Protein AF-A0A829GJI5-F1 (afdb_monomer_lite)

pLDDT: mean 78.83, std 13.0, range [39.31, 93.94]

InterPro domains:
  IPR004700 Phosphotransferase system, mannose/fructose/sorbose family, IIC subunit [PF03609] (3-72)

Structure (mmCIF, N/CA/C/O backbone):
data_AF-A0A829GJI5-F1
#
_entry.id   AF-A0A829GJI5-F1
#
loop_
_atom_site.group_PDB
_atom_site.id
_atom_site.type_symbol
_atom_site.label_atom_id
_atom_site.label_alt_id
_atom_site.label_comp_id
_atom_site.label_asym_id
_atom_site.label_entity_id
_atom_site.label_seq_id
_atom_site.pdbx_PDB_ins_code
_atom_site.Cartn_x
_atom_site.Cartn_y
_atom_site.Cartn_z
_atom_site.occupancy
_atom_site.B_iso_or_equiv
_atom_site.auth_seq_id
_atom_site.auth_comp_id
_atom_site.auth_asym_id
_atom_site.auth_atom_id
_atom_site.pdbx_PDB_model_num
ATOM 1 N N . MET A 1 1 ? -14.142 -2.741 10.919 1.00 75.56 1 MET A N 1
ATOM 2 C CA . MET A 1 1 ? -13.977 -3.840 9.938 1.00 75.56 1 MET A CA 1
ATOM 3 C C . MET A 1 1 ? -14.669 -3.539 8.612 1.00 75.56 1 MET A C 1
ATOM 5 O O . MET A 1 1 ? -13.978 -3.493 7.607 1.00 75.56 1 MET A O 1
ATOM 9 N N . VAL A 1 2 ? -15.980 -3.260 8.586 1.00 85.88 2 VAL A N 1
ATOM 10 C CA . VAL A 1 2 ? -16.710 -2.984 7.326 1.00 85.88 2 VAL A CA 1
ATOM 11 C C . VAL A 1 2 ? -16.210 -1.722 6.604 1.00 85.88 2 VAL A C 1
ATOM 13 O O . VAL A 1 2 ? -15.983 -1.762 5.403 1.00 85.88 2 VAL A O 1
ATOM 16 N N . ILE A 1 3 ? -15.953 -0.628 7.332 1.00 87.38 3 ILE A N 1
ATOM 17 C CA . ILE A 1 3 ? -15.445 0.627 6.740 1.00 87.38 3 ILE A CA 1
ATOM 18 C C . ILE A 1 3 ? -14.066 0.421 6.097 1.00 87.38 3 ILE A C 1
ATOM 20 O O . ILE A 1 3 ? -13.877 0.766 4.936 1.00 87.38 3 ILE A O 1
ATOM 24 N N . SER A 1 4 ? -13.127 -0.203 6.814 1.00 85.62 4 SER A N 1
ATOM 25 C CA . SER A 1 4 ? -11.797 -0.531 6.283 1.00 85.62 4 SER A CA 1
ATOM 26 C C . SER A 1 4 ? -11.879 -1.403 5.028 1.00 85.62 4 SER A C 1
ATOM 28 O O . SER A 1 4 ? -11.174 -1.138 4.063 1.00 85.62 4 SER A O 1
ATOM 30 N N . ALA A 1 5 ? -12.775 -2.396 5.001 1.00 86.94 5 ALA A N 1
ATOM 31 C CA . ALA A 1 5 ? -12.975 -3.246 3.827 1.00 86.94 5 ALA A CA 1
ATOM 32 C C . ALA A 1 5 ? -13.503 -2.459 2.615 1.00 86.94 5 ALA A C 1
ATOM 34 O O . ALA A 1 5 ? -13.017 -2.655 1.505 1.00 86.94 5 ALA A O 1
ATOM 35 N N . ILE A 1 6 ? -14.443 -1.530 2.824 1.00 91.75 6 ILE A N 1
ATOM 36 C CA . ILE A 1 6 ? -14.960 -0.655 1.760 1.00 91.75 6 ILE A CA 1
ATOM 37 C C . ILE A 1 6 ? -13.851 0.260 1.222 1.00 91.75 6 ILE A C 1
ATOM 39 O O . ILE A 1 6 ? -13.710 0.400 0.011 1.00 91.75 6 ILE A O 1
ATOM 43 N N . LEU A 1 7 ? -13.032 0.846 2.100 1.00 88.12 7 LEU A N 1
ATOM 44 C CA . LEU A 1 7 ? -11.914 1.706 1.698 1.00 88.12 7 LEU A CA 1
ATOM 45 C C . LEU A 1 7 ? -10.854 0.937 0.898 1.00 88.12 7 LEU A C 1
ATOM 47 O O . LEU A 1 7 ? -10.381 1.425 -0.126 1.00 88.12 7 LEU A O 1
ATOM 51 N N . VAL A 1 8 ? -10.529 -0.289 1.315 1.00 88.69 8 VAL A N 1
ATOM 52 C CA . VAL A 1 8 ? -9.604 -1.165 0.582 1.00 88.69 8 VAL A CA 1
ATOM 53 C C . VAL A 1 8 ? -10.193 -1.586 -0.771 1.00 88.69 8 VAL A C 1
ATOM 55 O O . VAL A 1 8 ? -9.478 -1.572 -1.769 1.00 88.69 8 VAL A O 1
ATOM 58 N N . ALA A 1 9 ? -11.493 -1.888 -0.847 1.00 86.38 9 ALA A N 1
ATOM 59 C CA . ALA A 1 9 ? -12.162 -2.222 -2.107 1.00 86.38 9 ALA A CA 1
ATOM 60 C C . ALA A 1 9 ? -12.179 -1.038 -3.090 1.00 86.38 9 ALA A C 1
ATOM 62 O O . ALA A 1 9 ? -11.918 -1.212 -4.283 1.00 86.38 9 ALA A O 1
ATOM 63 N N . LEU A 1 10 ? -12.421 0.179 -2.596 1.00 87.38 10 LEU A N 1
ATOM 64 C CA . LEU A 1 10 ? -12.327 1.398 -3.399 1.00 87.38 10 LEU A CA 1
ATOM 65 C C . LEU A 1 10 ? -10.901 1.610 -3.912 1.00 87.38 10 LEU A C 1
ATOM 67 O O . LEU A 1 10 ? -10.713 1.837 -5.105 1.00 87.38 10 LEU A O 1
ATOM 71 N N . LEU A 1 11 ? -9.896 1.454 -3.048 1.00 86.62 11 LEU A N 1
ATOM 72 C CA . LEU A 1 11 ? -8.487 1.566 -3.426 1.00 86.62 11 LEU A CA 1
ATOM 73 C C . LEU A 1 11 ? -8.095 0.554 -4.510 1.00 86.62 11 LEU A C 1
ATOM 75 O O . LEU A 1 11 ? -7.449 0.926 -5.489 1.00 86.62 11 LEU A O 1
ATOM 79 N N . ALA A 1 12 ? -8.515 -0.705 -4.364 1.00 84.69 12 ALA A N 1
ATOM 80 C CA . ALA A 1 12 ? -8.271 -1.748 -5.354 1.00 84.69 12 ALA A CA 1
ATOM 81 C C . ALA A 1 12 ? -8.916 -1.396 -6.703 1.00 84.69 12 ALA A C 1
ATOM 83 O O . ALA A 1 12 ? -8.277 -1.508 -7.745 1.00 84.69 12 ALA A O 1
ATOM 84 N N . THR A 1 13 ? -10.144 -0.874 -6.683 1.00 81.88 13 THR A N 1
ATOM 85 C CA . THR A 1 13 ? -10.854 -0.449 -7.899 1.00 81.88 13 THR A CA 1
ATOM 86 C C . THR A 1 13 ? -10.151 0.735 -8.581 1.00 81.88 13 THR A C 1
ATOM 88 O O . THR A 1 13 ? -10.017 0.762 -9.804 1.00 81.88 13 THR A O 1
ATOM 91 N N . MET A 1 14 ? -9.629 1.688 -7.799 1.00 78.62 14 MET A N 1
ATOM 92 C CA . MET A 1 14 ? -8.854 2.833 -8.301 1.00 78.62 14 MET A CA 1
ATOM 93 C C . MET A 1 14 ? -7.496 2.427 -8.892 1.00 78.62 14 MET A C 1
ATOM 95 O O . MET A 1 14 ? -6.994 3.107 -9.786 1.00 78.62 14 MET A O 1
ATOM 99 N N . GLY A 1 15 ? -6.906 1.327 -8.418 1.00 72.88 15 GLY A N 1
ATOM 100 C CA . GLY A 1 15 ? -5.649 0.788 -8.941 1.00 72.88 15 GLY A CA 1
ATOM 101 C C . GLY A 1 15 ? -5.774 0.108 -10.310 1.00 72.88 15 GLY A C 1
ATOM 102 O O . GLY A 1 15 ? -4.770 -0.024 -11.003 1.00 72.88 15 GLY A O 1
ATOM 103 N N . GLN A 1 16 ? -6.984 -0.300 -10.712 1.00 71.62 16 GLN A N 1
ATOM 104 C CA . GLN A 1 16 ? -7.210 -1.132 -11.902 1.00 71.62 16 GLN A CA 1
ATOM 105 C C . GLN A 1 16 ? -7.781 -0.372 -13.119 1.00 71.62 16 GLN A C 1
ATOM 107 O O . GLN A 1 16 ? -7.684 -0.888 -14.231 1.00 71.62 16 GLN A O 1
ATOM 112 N N . TRP A 1 17 ? -8.369 0.832 -12.970 1.00 63.31 17 TRP A N 1
ATOM 113 C CA . TRP A 1 17 ? -9.256 1.393 -14.015 1.00 63.31 17 TRP A CA 1
ATOM 114 C C . TRP A 1 17 ? -8.950 2.819 -14.531 1.00 63.31 17 TRP A C 1
ATOM 116 O O . TRP A 1 17 ? -8.490 3.710 -13.821 1.00 63.31 17 TRP A O 1
ATOM 126 N N . TRP A 1 18 ? -9.298 3.012 -15.811 1.00 53.84 18 TRP A N 1
ATOM 127 C CA . TRP A 1 18 ? -9.138 4.132 -16.762 1.00 53.84 18 TRP A CA 1
ATOM 128 C C . TRP A 1 18 ? -9.498 5.570 -16.333 1.00 53.84 18 TRP A C 1
ATOM 130 O O . TRP A 1 18 ? -9.358 6.478 -17.149 1.00 53.84 18 TRP A O 1
ATOM 140 N N . PHE A 1 19 ? -9.966 5.829 -15.112 1.00 56.16 19 PHE A N 1
ATOM 141 C CA . PHE A 1 19 ? -10.495 7.157 -14.764 1.00 56.16 19 PHE A CA 1
ATOM 142 C C . PHE A 1 19 ? -9.408 8.243 -14.708 1.00 56.16 19 PHE A C 1
ATOM 144 O O . PHE A 1 19 ? -9.657 9.396 -15.051 1.00 56.16 19 PHE A O 1
ATOM 151 N N . PHE A 1 20 ? -8.189 7.882 -14.291 1.00 62.56 20 PHE A N 1
ATOM 152 C CA . PHE A 1 20 ? -7.094 8.839 -14.152 1.00 62.56 20 PHE A CA 1
ATOM 153 C C . PHE A 1 20 ? -5.730 8.151 -14.313 1.00 62.56 20 PHE A C 1
ATOM 155 O O . PHE A 1 20 ? -5.252 7.428 -13.433 1.00 62.56 20 PHE A O 1
ATOM 162 N N . GLY A 1 21 ? -5.080 8.389 -15.455 1.00 68.56 21 GLY A N 1
ATOM 163 C CA . GLY A 1 21 ? -3.761 7.833 -15.784 1.00 68.56 21 GLY A CA 1
ATOM 164 C C . GLY A 1 21 ? -2.662 8.108 -14.740 1.00 68.56 21 GLY A C 1
ATOM 165 O O . GLY A 1 21 ? -1.896 7.201 -14.430 1.00 68.56 21 GLY A O 1
ATOM 166 N N . PRO A 1 22 ? -2.579 9.306 -14.132 1.00 70.62 22 PRO A N 1
ATOM 167 C CA . PRO A 1 22 ? -1.567 9.581 -13.109 1.00 70.62 22 PRO A CA 1
ATOM 168 C C . PRO A 1 22 ? -1.741 8.750 -11.829 1.00 70.62 22 PRO A C 1
ATOM 170 O O . PRO A 1 22 ? -0.765 8.257 -11.271 1.00 70.62 22 PRO A O 1
ATOM 173 N N . ILE A 1 23 ? -2.984 8.556 -11.377 1.00 70.62 23 ILE A N 1
ATOM 174 C CA . ILE A 1 23 ? -3.279 7.830 -10.131 1.00 70.62 23 ILE A CA 1
ATOM 175 C C . ILE A 1 23 ? -2.973 6.343 -10.297 1.00 70.62 23 ILE A C 1
ATOM 177 O O . ILE A 1 23 ? -2.328 5.746 -9.439 1.00 70.62 23 ILE A O 1
ATOM 181 N N . THR A 1 24 ? -3.360 5.759 -11.430 1.00 71.12 24 THR A N 1
ATOM 182 C CA . THR A 1 24 ? -3.073 4.349 -11.730 1.00 71.12 24 THR A CA 1
ATOM 183 C C . THR A 1 24 ? -1.569 4.073 -11.788 1.00 71.12 24 THR A C 1
ATOM 185 O O . THR A 1 24 ? -1.121 3.063 -11.260 1.00 71.12 24 THR A O 1
ATOM 188 N N . LYS A 1 25 ? -0.749 4.993 -12.317 1.00 70.69 25 LYS A N 1
ATOM 189 C CA . LYS A 1 25 ? 0.721 4.848 -12.304 1.00 70.69 25 LYS A CA 1
ATOM 190 C C . LYS A 1 25 ? 1.315 4.898 -10.897 1.00 70.69 25 LYS A C 1
ATOM 192 O O . LYS A 1 25 ? 2.234 4.138 -10.611 1.00 70.69 25 LYS A O 1
ATOM 197 N N . CYS A 1 26 ? 0.777 5.737 -10.015 1.00 72.38 26 CYS A N 1
ATOM 198 C CA . CYS A 1 26 ? 1.202 5.778 -8.617 1.00 72.38 26 CYS A CA 1
ATOM 199 C C . CYS A 1 26 ? 0.744 4.545 -7.826 1.00 72.38 26 CYS A C 1
ATOM 201 O O . CYS A 1 26 ? 1.441 4.151 -6.899 1.00 72.38 26 CYS A O 1
ATOM 203 N N . LEU A 1 27 ? -0.391 3.930 -8.174 1.00 77.50 27 LEU A N 1
ATOM 204 C CA . LEU A 1 27 ? -0.945 2.749 -7.493 1.00 77.50 27 LEU A CA 1
ATOM 205 C C . LEU A 1 27 ? -0.454 1.408 -8.066 1.00 77.50 27 LEU A C 1
ATOM 207 O O . LEU A 1 27 ? -0.658 0.371 -7.450 1.00 77.50 27 LEU A O 1
ATOM 211 N N . VAL A 1 28 ? 0.225 1.399 -9.213 1.00 74.81 28 VAL A N 1
ATOM 212 C CA . VAL A 1 28 ? 0.884 0.187 -9.737 1.00 74.81 28 VAL A CA 1
ATOM 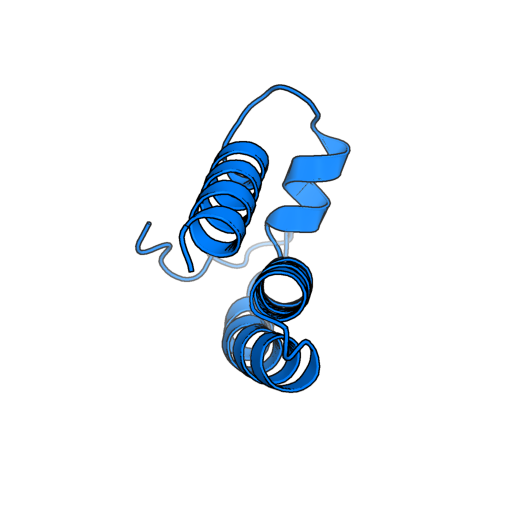213 C C . VAL A 1 28 ? 2.030 -0.269 -8.831 1.00 74.81 28 VAL A C 1
ATOM 215 O O . VAL A 1 28 ? 2.365 -1.452 -8.805 1.00 74.81 28 VAL A O 1
ATOM 218 N N . TYR A 1 29 ? 2.626 0.649 -8.068 1.00 82.12 29 TYR A N 1
ATOM 219 C CA . TYR A 1 29 ? 3.703 0.310 -7.152 1.00 82.12 29 TYR A CA 1
ATOM 220 C C . TYR A 1 29 ? 3.142 -0.296 -5.852 1.00 82.12 29 TYR A C 1
ATOM 222 O O . TYR A 1 29 ? 2.320 0.323 -5.173 1.00 82.12 29 TYR A O 1
ATOM 230 N N . PRO A 1 30 ? 3.585 -1.503 -5.461 1.00 84.62 30 PRO A N 1
ATOM 231 C CA . PRO A 1 30 ? 3.100 -2.167 -4.252 1.00 84.62 30 PRO A CA 1
ATOM 232 C C . PRO A 1 30 ? 3.477 -1.428 -2.960 1.00 84.62 30 PRO A C 1
ATOM 234 O O . PRO A 1 30 ? 2.817 -1.598 -1.937 1.00 84.62 30 PRO A O 1
ATOM 237 N N . LEU A 1 31 ? 4.503 -0.570 -2.991 1.00 88.94 31 LEU A N 1
ATOM 238 C CA . LEU A 1 31 ? 4.870 0.257 -1.842 1.00 88.94 31 LEU A CA 1
ATOM 239 C C . LEU A 1 31 ? 3.775 1.279 -1.502 1.00 88.94 31 LEU A C 1
ATOM 241 O O . LEU A 1 31 ? 3.348 1.380 -0.355 1.00 88.94 31 LEU A O 1
ATOM 245 N N . THR A 1 32 ? 3.301 2.030 -2.492 1.00 87.19 32 THR A N 1
ATOM 246 C CA . THR A 1 32 ? 2.268 3.058 -2.309 1.00 87.19 32 THR A CA 1
ATOM 247 C C . THR A 1 32 ? 0.921 2.435 -1.965 1.00 87.19 32 THR A C 1
ATOM 249 O O . THR A 1 32 ? 0.244 2.919 -1.059 1.00 87.19 32 THR A O 1
ATOM 252 N N . THR A 1 33 ? 0.538 1.335 -2.619 1.00 88.69 33 THR A N 1
ATOM 253 C CA . THR A 1 33 ? -0.706 0.625 -2.280 1.00 88.69 33 THR A CA 1
ATOM 254 C C . THR A 1 33 ? -0.640 -0.038 -0.910 1.00 88.69 33 THR A C 1
ATOM 256 O O . THR A 1 33 ? -1.596 0.086 -0.150 1.00 88.69 33 THR A O 1
ATOM 259 N N . GLY A 1 34 ? 0.485 -0.656 -0.539 1.00 89.62 34 GLY A N 1
ATOM 260 C CA . GLY A 1 34 ? 0.679 -1.259 0.782 1.00 89.62 34 GLY A CA 1
ATOM 261 C C . GLY A 1 34 ? 0.557 -0.249 1.926 1.00 89.62 34 GLY A C 1
ATOM 262 O O . GLY A 1 34 ? -0.127 -0.515 2.915 1.00 89.62 34 GLY A O 1
ATOM 263 N N . VAL A 1 35 ? 1.131 0.949 1.767 1.00 92.06 35 VAL A N 1
ATOM 264 C CA . VAL A 1 35 ? 0.993 2.048 2.743 1.00 92.06 35 VAL A CA 1
ATOM 265 C C . VAL A 1 35 ? -0.466 2.495 2.882 1.00 92.06 35 VAL A C 1
ATOM 267 O O . VAL A 1 35 ? -0.95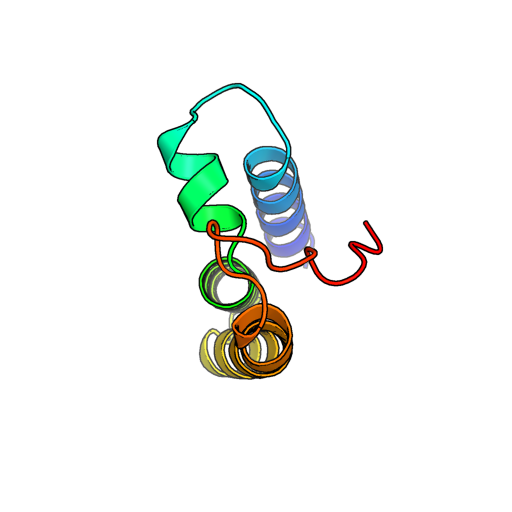2 2.664 4.000 1.00 92.06 35 VAL A O 1
ATOM 270 N N . LEU A 1 36 ? -1.184 2.661 1.767 1.00 90.50 36 LEU A N 1
ATOM 271 C CA . LEU A 1 36 ? -2.587 3.091 1.777 1.00 90.50 36 LEU A CA 1
ATOM 272 C C . LEU A 1 36 ? -3.514 2.031 2.391 1.00 90.50 36 LEU A C 1
ATOM 274 O O . LEU A 1 36 ? -4.401 2.373 3.171 1.00 90.50 36 LEU A O 1
ATOM 278 N N . VAL A 1 37 ? -3.280 0.746 2.108 1.00 91.19 37 VAL A N 1
ATOM 279 C CA . VAL A 1 37 ? -4.006 -0.360 2.751 1.00 91.19 37 VAL A CA 1
ATOM 280 C C . VAL A 1 37 ? -3.749 -0.368 4.260 1.00 91.19 37 VAL A C 1
ATOM 282 O O . VAL A 1 37 ? -4.704 -0.432 5.032 1.00 91.19 37 VAL A O 1
ATOM 285 N N . GLY A 1 38 ? -2.491 -0.227 4.695 1.00 90.94 38 GLY A N 1
ATOM 286 C CA . GLY A 1 38 ? -2.144 -0.131 6.117 1.00 90.94 38 GLY A CA 1
ATOM 287 C C . GLY A 1 38 ? -2.831 1.042 6.818 1.00 90.94 38 GLY A C 1
ATOM 288 O O . GLY A 1 38 ? -3.377 0.882 7.909 1.00 90.94 38 GLY A O 1
ATOM 289 N N . LEU A 1 39 ? -2.901 2.200 6.153 1.00 92.81 39 LEU A N 1
ATOM 290 C CA . LEU A 1 39 ? -3.611 3.378 6.654 1.00 92.81 39 LEU A CA 1
ATOM 291 C C . LEU A 1 39 ? -5.110 3.104 6.866 1.00 92.81 39 LEU A C 1
ATOM 293 O 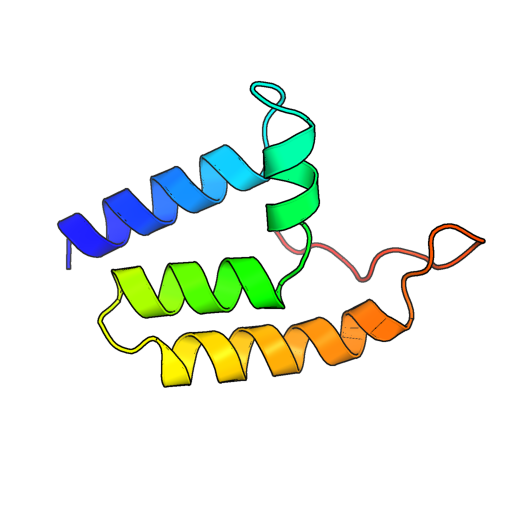O . LEU A 1 39 ? -5.660 3.476 7.900 1.00 92.81 39 LEU A O 1
ATOM 297 N N . PHE A 1 40 ? -5.773 2.415 5.933 1.00 91.44 40 PHE A N 1
ATOM 298 C CA . PHE A 1 40 ? -7.194 2.059 6.067 1.00 91.44 40 PHE A CA 1
ATOM 299 C C . PHE A 1 40 ? -7.461 0.968 7.109 1.00 91.44 40 PHE A C 1
ATOM 301 O O . PHE A 1 40 ? -8.568 0.882 7.654 1.00 91.44 40 PHE A O 1
ATOM 308 N N . MET A 1 41 ? -6.459 0.137 7.394 1.00 88.62 41 MET A N 1
ATOM 309 C CA . MET A 1 41 ? -6.518 -0.906 8.418 1.00 88.62 41 MET A CA 1
ATOM 310 C C . MET A 1 41 ? -6.116 -0.409 9.816 1.00 88.62 41 MET A C 1
ATOM 312 O O . MET A 1 41 ? -6.376 -1.109 10.790 1.00 88.62 41 MET A O 1
ATOM 316 N N . GLY A 1 42 ? -5.566 0.804 9.931 1.00 90.69 42 GLY A N 1
ATOM 317 C CA . GLY A 1 42 ? -5.198 1.440 11.200 1.00 90.69 42 GLY A CA 1
ATOM 318 C C . GLY A 1 42 ? -3.748 1.213 11.642 1.00 90.69 42 GLY A C 1
ATOM 319 O O . GLY A 1 42 ? -3.337 1.804 12.636 1.00 90.69 42 GLY A O 1
ATOM 320 N N . ASP A 1 43 ? -2.968 0.426 10.894 1.00 92.19 43 ASP A N 1
ATOM 321 C CA . ASP A 1 43 ? -1.527 0.246 11.104 1.00 92.19 43 ASP A CA 1
ATOM 322 C C . ASP A 1 43 ? -0.758 0.505 9.793 1.00 92.19 43 ASP A C 1
ATOM 324 O O . ASP A 1 43 ? -0.562 -0.398 8.965 1.00 92.19 43 ASP A O 1
ATOM 328 N N . PRO A 1 44 ? -0.327 1.757 9.559 1.00 90.00 44 PRO A N 1
ATOM 329 C CA . PRO A 1 44 ? 0.389 2.118 8.342 1.00 90.00 44 PRO A CA 1
ATOM 330 C C . PRO A 1 44 ? 1.794 1.503 8.272 1.00 90.00 44 PRO A C 1
ATOM 332 O O . PRO A 1 44 ? 2.296 1.290 7.168 1.00 90.00 44 PRO A O 1
ATOM 335 N N . MET A 1 45 ? 2.431 1.193 9.408 1.00 92.44 45 MET A N 1
ATOM 336 C CA . MET A 1 45 ? 3.787 0.634 9.429 1.00 92.44 45 MET A CA 1
ATOM 337 C C . MET A 1 45 ? 3.779 -0.806 8.920 1.00 92.44 45 MET A C 1
ATOM 339 O O . MET A 1 45 ? 4.585 -1.170 8.061 1.00 9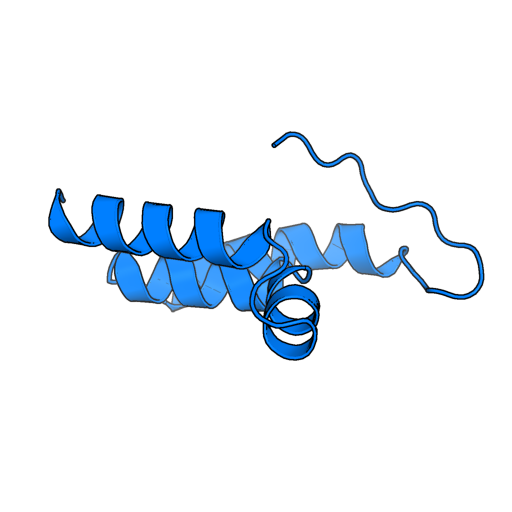2.44 45 MET A O 1
ATOM 343 N N . THR A 1 46 ? 2.824 -1.615 9.381 1.00 93.19 46 THR A N 1
ATOM 344 C CA . THR A 1 46 ? 2.660 -2.990 8.897 1.00 93.19 46 THR A CA 1
ATOM 345 C C . THR A 1 46 ? 2.361 -3.030 7.398 1.00 93.19 46 THR A C 1
ATOM 347 O O . THR A 1 46 ? 2.967 -3.821 6.673 1.00 93.19 46 THR A O 1
ATOM 350 N N . GLY A 1 47 ? 1.484 -2.147 6.905 1.00 90.88 47 GLY A N 1
ATOM 351 C CA . GLY A 1 47 ? 1.179 -2.052 5.473 1.00 90.88 47 GLY A CA 1
ATOM 352 C C . GLY A 1 47 ? 2.379 -1.616 4.627 1.00 90.88 47 GLY A C 1
ATOM 353 O O . GLY A 1 47 ? 2.630 -2.183 3.562 1.00 90.88 47 GLY A O 1
ATOM 354 N N . MET A 1 48 ? 3.173 -0.662 5.123 1.00 93.38 48 MET A N 1
ATOM 355 C CA . MET A 1 48 ? 4.402 -0.217 4.465 1.00 93.38 48 MET A CA 1
ATOM 356 C C . MET A 1 48 ? 5.430 -1.341 4.352 1.00 93.38 48 MET A C 1
ATOM 358 O O . MET A 1 48 ? 5.989 -1.544 3.278 1.00 93.38 48 MET A O 1
ATOM 362 N N . LEU A 1 49 ? 5.666 -2.088 5.434 1.00 93.94 49 LEU A N 1
ATOM 363 C CA . LEU A 1 49 ? 6.605 -3.209 5.436 1.00 93.94 49 LEU A CA 1
ATOM 364 C C . LEU A 1 49 ? 6.169 -4.304 4.456 1.00 93.94 49 LEU A C 1
ATOM 366 O O . LEU A 1 49 ? 6.999 -4.822 3.708 1.00 93.94 49 LEU A O 1
ATOM 370 N N . ALA A 1 50 ? 4.875 -4.629 4.403 1.00 90.88 50 ALA A N 1
ATOM 371 C CA . ALA A 1 50 ? 4.343 -5.583 3.433 1.00 90.88 50 ALA A CA 1
ATOM 372 C C . ALA A 1 50 ? 4.529 -5.089 1.985 1.00 90.88 50 ALA A C 1
ATOM 374 O O . ALA A 1 50 ? 5.055 -5.819 1.144 1.00 90.88 50 ALA A O 1
ATOM 375 N N . GLY A 1 51 ? 4.179 -3.828 1.707 1.00 89.38 51 GLY A N 1
ATOM 376 C CA . GLY A 1 51 ? 4.358 -3.208 0.392 1.00 89.38 51 GLY A CA 1
ATOM 377 C C . GLY A 1 51 ? 5.823 -3.128 -0.042 1.00 89.38 51 GLY A C 1
ATOM 378 O O . GLY A 1 51 ? 6.140 -3.415 -1.194 1.00 89.38 51 GLY A O 1
ATOM 379 N N . ALA A 1 52 ? 6.732 -2.811 0.883 1.00 90.12 52 ALA A N 1
ATOM 380 C CA . ALA A 1 52 ? 8.170 -2.762 0.638 1.00 90.12 52 ALA A CA 1
ATOM 381 C C . ALA A 1 52 ? 8.739 -4.139 0.271 1.00 90.12 52 ALA A C 1
ATOM 383 O O . ALA A 1 52 ? 9.501 -4.241 -0.686 1.00 90.12 52 ALA A O 1
ATOM 384 N N . ASN A 1 53 ? 8.324 -5.204 0.963 1.00 90.06 53 ASN A N 1
ATOM 385 C CA . ASN A 1 53 ? 8.751 -6.567 0.634 1.00 90.06 53 ASN A CA 1
ATOM 386 C C . ASN A 1 53 ? 8.326 -6.982 -0.783 1.00 90.06 53 ASN A C 1
ATOM 388 O O . ASN A 1 53 ? 9.117 -7.570 -1.516 1.00 90.06 53 ASN A O 1
ATOM 392 N N . ILE A 1 54 ? 7.110 -6.625 -1.206 1.00 87.94 54 ILE A N 1
ATOM 393 C CA . ILE A 1 54 ? 6.648 -6.885 -2.577 1.00 87.94 54 ILE A CA 1
ATOM 394 C C . ILE A 1 54 ? 7.406 -5.987 -3.571 1.00 87.94 54 ILE A C 1
ATOM 396 O O . ILE A 1 54 ? 7.815 -6.444 -4.637 1.00 87.94 54 ILE A O 1
ATOM 400 N N . GLN A 1 55 ? 7.661 -4.724 -3.217 1.00 86.56 55 GLN A N 1
ATOM 401 C CA . GLN A 1 55 ? 8.385 -3.766 -4.058 1.00 86.56 55 GLN A CA 1
ATOM 402 C C . GLN A 1 55 ? 9.808 -4.222 -4.403 1.00 86.56 55 GLN A C 1
ATOM 404 O O . GLN A 1 55 ? 10.276 -3.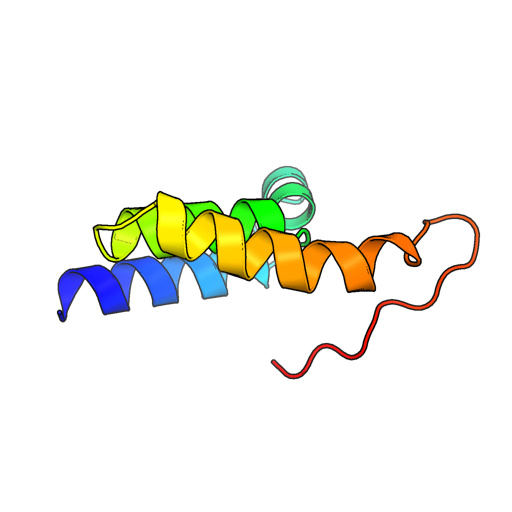919 -5.501 1.00 86.56 55 GLN A O 1
ATOM 409 N N . LEU A 1 56 ? 10.470 -4.980 -3.522 1.00 84.75 56 LEU A N 1
ATOM 410 C CA . LEU A 1 56 ? 11.782 -5.575 -3.802 1.0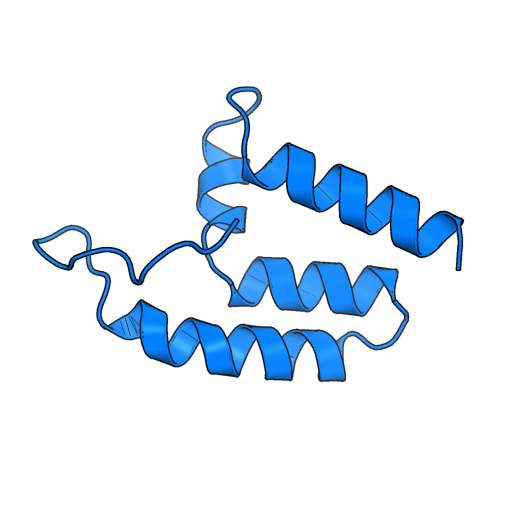0 84.75 56 LEU A CA 1
ATOM 411 C C . LEU A 1 56 ? 11.750 -6.497 -5.030 1.00 84.75 56 LEU A C 1
ATOM 413 O O . LEU A 1 56 ? 12.683 -6.484 -5.827 1.00 84.75 56 LEU A O 1
ATOM 417 N N . ILE A 1 57 ? 10.659 -7.239 -5.233 1.00 83.44 57 ILE A N 1
ATOM 418 C CA . ILE A 1 57 ? 10.470 -8.116 -6.401 1.00 83.44 57 ILE A CA 1
ATOM 419 C C . ILE A 1 57 ? 10.251 -7.274 -7.667 1.00 83.44 57 ILE A C 1
ATOM 421 O O . ILE A 1 57 ? 10.759 -7.588 -8.742 1.00 83.44 57 ILE A O 1
ATOM 425 N N . TYR A 1 58 ? 9.535 -6.157 -7.528 1.00 76.00 58 TYR A N 1
ATOM 426 C CA . TYR A 1 58 ? 9.274 -5.209 -8.612 1.00 76.00 58 TYR A CA 1
ATOM 427 C C . TYR A 1 58 ? 10.487 -4.339 -8.970 1.00 76.00 58 TYR A C 1
ATOM 429 O O . TYR A 1 58 ? 10.436 -3.628 -9.966 1.00 76.00 58 TYR A O 1
ATOM 437 N N . LEU A 1 59 ? 11.591 -4.391 -8.219 1.00 76.56 59 LEU A N 1
ATOM 438 C CA . LEU A 1 59 ? 12.799 -3.623 -8.539 1.00 76.56 59 LEU A CA 1
ATOM 439 C C . LEU A 1 59 ? 13.438 -4.065 -9.870 1.00 76.56 59 LEU A C 1
ATOM 441 O O . LEU A 1 59 ? 14.063 -3.259 -10.553 1.00 76.56 59 LEU A O 1
ATOM 445 N N . GLY A 1 60 ? 13.234 -5.327 -10.268 1.00 72.56 60 GLY A N 1
ATOM 446 C CA . GLY A 1 60 ? 13.638 -5.845 -11.580 1.00 72.56 60 GLY A CA 1
ATOM 447 C C . GLY A 1 60 ? 12.729 -5.410 -12.738 1.00 72.56 60 GLY A C 1
ATOM 448 O O . GLY A 1 60 ? 13.073 -5.612 -13.903 1.00 72.56 60 GLY A O 1
ATOM 449 N N . TYR A 1 61 ? 11.578 -4.799 -12.445 1.00 69.56 61 TYR A N 1
ATOM 450 C CA . TYR A 1 61 ? 10.679 -4.251 -13.452 1.00 69.56 61 TYR A CA 1
ATOM 451 C C . TYR A 1 61 ? 11.102 -2.826 -13.817 1.00 69.56 61 TYR A C 1
ATOM 453 O O . TYR A 1 61 ? 10.813 -1.856 -13.116 1.00 69.56 61 TYR A O 1
ATOM 461 N N . ILE A 1 62 ? 11.785 -2.708 -14.953 1.00 66.25 62 ILE A N 1
ATOM 462 C CA . ILE A 1 62 ? 12.164 -1.432 -15.560 1.00 66.25 62 ILE A CA 1
ATOM 463 C C . ILE A 1 62 ? 11.528 -1.301 -16.946 1.00 66.25 62 ILE A C 1
ATOM 465 O O . ILE A 1 62 ? 11.473 -2.258 -17.719 1.00 66.25 62 ILE A O 1
ATOM 469 N N . SER A 1 63 ? 11.097 -0.088 -17.300 1.00 58.28 63 SER A N 1
ATOM 470 C CA . SER A 1 63 ? 10.428 0.188 -18.584 1.00 58.28 63 SER A CA 1
ATOM 471 C C . SER A 1 63 ? 11.306 -0.073 -19.823 1.00 58.28 63 SER A C 1
ATOM 473 O O . SER A 1 63 ? 10.785 -0.070 -20.933 1.00 58.28 63 SER A O 1
ATOM 475 N N . ALA A 1 64 ? 12.615 -0.293 -19.646 1.00 64.25 64 ALA A N 1
ATOM 476 C CA . ALA A 1 64 ? 13.589 -0.568 -20.705 1.00 64.25 64 ALA A CA 1
ATOM 477 C C . ALA A 1 64 ? 13.719 -2.060 -21.092 1.00 64.25 64 ALA A C 1
ATOM 479 O O . ALA A 1 64 ? 14.584 -2.392 -21.897 1.00 64.25 64 ALA A O 1
ATOM 480 N N . GLY A 1 65 ? 12.893 -2.958 -20.534 1.00 57.38 65 GLY A N 1
ATOM 481 C CA . GLY A 1 65 ? 12.911 -4.387 -20.894 1.00 57.38 65 GLY A CA 1
ATOM 482 C C . GLY A 1 65 ? 12.734 -5.380 -19.741 1.00 57.38 65 GLY A C 1
ATOM 483 O O . GLY A 1 65 ? 13.106 -6.539 -19.894 1.00 57.38 65 GLY A O 1
ATOM 484 N N . GLY A 1 66 ? 12.194 -4.962 -18.590 1.00 63.44 66 GLY A N 1
ATOM 485 C CA . GLY A 1 66 ? 11.845 -5.864 -17.489 1.00 63.44 66 GLY A CA 1
ATOM 486 C C . GLY A 1 66 ? 10.420 -6.407 -17.618 1.00 63.44 66 GLY A C 1
ATOM 487 O O . GLY A 1 66 ? 9.491 -5.663 -17.932 1.00 63.44 66 GLY A O 1
ATOM 488 N N . THR A 1 67 ? 10.221 -7.697 -17.350 1.00 65.00 67 THR A N 1
ATOM 489 C CA . THR A 1 67 ? 8.879 -8.290 -17.271 1.00 65.00 67 THR A CA 1
ATOM 490 C C . THR A 1 67 ? 8.248 -7.959 -15.927 1.00 65.00 67 THR A C 1
ATOM 492 O O . THR A 1 67 ? 8.877 -8.165 -14.888 1.00 65.00 67 THR A O 1
ATOM 495 N N . MET A 1 68 ? 7.007 -7.468 -15.930 1.00 67.88 68 MET A N 1
ATOM 496 C CA . MET A 1 68 ? 6.258 -7.269 -14.690 1.00 67.88 68 MET A CA 1
ATOM 497 C C . MET A 1 68 ? 6.146 -8.618 -13.952 1.00 67.88 68 MET A C 1
ATOM 499 O O . MET A 1 68 ? 5.753 -9.604 -14.584 1.00 67.88 68 MET A O 1
ATOM 503 N N . PRO A 1 69 ? 6.506 -8.693 -12.654 1.00 66.94 69 PRO A N 1
ATOM 504 C CA . PRO A 1 69 ? 6.280 -9.886 -11.846 1.00 66.94 69 PRO A CA 1
ATOM 505 C C . PRO A 1 69 ? 4.806 -10.284 -11.919 1.00 66.94 69 PRO A C 1
ATOM 507 O O . PRO A 1 69 ? 3.944 -9.409 -12.002 1.00 66.94 69 PRO A O 1
ATOM 510 N N . SER A 1 70 ? 4.517 -11.587 -11.906 1.00 59.41 70 SER A N 1
ATOM 511 C CA . SER A 1 70 ? 3.154 -12.105 -12.064 1.00 59.41 70 SER A CA 1
ATOM 512 C C . SER A 1 70 ? 2.173 -11.379 -11.139 1.00 59.41 70 SER A C 1
ATOM 514 O O . SER A 1 70 ? 2.278 -11.477 -9.916 1.00 59.41 70 SER A O 1
ATOM 516 N N . ASN A 1 71 ? 1.221 -10.660 -11.731 1.00 58.00 71 ASN A N 1
ATOM 517 C CA . ASN A 1 71 ? 0.077 -10.110 -11.022 1.00 58.00 71 ASN A CA 1
ATOM 518 C C . ASN A 1 71 ? -0.919 -11.252 -10.762 1.00 58.00 71 ASN A C 1
ATOM 520 O O . ASN A 1 71 ? -1.475 -11.793 -11.712 1.00 58.00 71 ASN A O 1
ATOM 524 N N . THR A 1 72 ? -1.115 -11.637 -9.499 1.00 39.31 72 THR A N 1
ATOM 525 C CA . THR A 1 72 ? -2.107 -12.648 -9.073 1.00 39.31 72 THR A CA 1
ATOM 526 C C . THR A 1 72 ? -3.472 -12.053 -8.707 1.00 39.31 72 THR A C 1
ATOM 528 O O . THR A 1 72 ? -4.242 -12.712 -8.011 1.00 39.31 72 THR A O 1
ATOM 531 N N . ILE A 1 73 ? -3.768 -10.818 -9.127 1.00 43.00 73 ILE A N 1
ATOM 532 C CA . ILE A 1 73 ? -5.122 -10.247 -9.028 1.00 43.00 73 ILE A CA 1
ATOM 533 C C . ILE A 1 73 ? -5.918 -10.650 -10.263 1.00 43.00 73 ILE A C 1
ATOM 535 O O . ILE A 1 73 ? -5.403 -10.375 -11.373 1.00 43.00 73 ILE A O 1
#

Radius of gyration: 12.84 Å; chains: 1; bounding box: 30×22×32 Å

Sequence (73 aa):
MVISAILVALLATMGQWWFFGPITKCLVYPLTTGVLVGLFMGDPMTGMLAGANIQLIYLGYISAGGTMPSNTI

Secondary structure (DSSP, 8-state):
-HHHHHHHHHHHHHHHSTT-HHHHHHHSSHHHHHHHHHHHHT-HHHHHHHHHHHHHHHTT--TTTPPPP----

Organism: NCBI:txid1256201

Foldseek 3Di:
DVQLVVQLVVLVVQCPDDPDPVSVVQSVQLQSSLQSSCVSVPHSPRSNVVSVVVNVVCVQPDPVDGDGDDDPD